Protein AF-A0A949A7G1-F1 (afdb_monomer_lite)

Structure (mmCIF, N/CA/C/O backbone):
data_AF-A0A949A7G1-F1
#
_entry.id   AF-A0A949A7G1-F1
#
loop_
_atom_site.group_PDB
_atom_site.id
_atom_site.type_symbol
_atom_site.label_atom_id
_atom_site.label_alt_id
_atom_site.label_comp_id
_atom_site.label_asym_id
_atom_site.label_entity_id
_atom_site.label_seq_id
_atom_site.pdbx_PDB_ins_code
_atom_site.Cartn_x
_atom_site.Cartn_y
_atom_site.Cartn_z
_atom_site.occupancy
_atom_site.B_iso_or_equiv
_atom_site.auth_seq_id
_atom_site.auth_comp_id
_atom_site.auth_asym_id
_atom_site.auth_atom_id
_atom_site.pdbx_PDB_model_num
ATOM 1 N N . MET A 1 1 ? 22.931 -2.243 2.699 1.00 85.81 1 MET A N 1
ATOM 2 C CA . MET A 1 1 ? 21.695 -2.811 2.115 1.00 85.81 1 MET A CA 1
ATOM 3 C C . MET A 1 1 ? 21.428 -4.275 2.510 1.00 85.81 1 MET A C 1
ATOM 5 O O . MET A 1 1 ? 20.376 -4.551 3.074 1.00 85.81 1 MET A O 1
ATOM 9 N N . ASP A 1 2 ? 22.359 -5.206 2.285 1.00 87.94 2 ASP A N 1
ATOM 10 C CA . ASP A 1 2 ? 22.110 -6.667 2.346 1.00 87.94 2 ASP A CA 1
ATOM 11 C C . ASP A 1 2 ? 21.528 -7.196 3.664 1.00 87.94 2 ASP A C 1
ATOM 13 O O . ASP A 1 2 ? 20.552 -7.943 3.664 1.00 87.94 2 ASP A O 1
ATOM 17 N N . LYS A 1 3 ? 22.051 -6.740 4.808 1.00 87.88 3 LYS A N 1
ATOM 18 C CA . LYS A 1 3 ? 21.542 -7.149 6.128 1.00 87.88 3 LYS A CA 1
ATOM 19 C C . LYS A 1 3 ? 20.057 -6.806 6.327 1.00 87.88 3 LYS A C 1
ATOM 21 O O . LYS A 1 3 ? 19.326 -7.578 6.936 1.00 87.88 3 LYS A O 1
ATOM 26 N N . ILE A 1 4 ? 19.609 -5.664 5.801 1.00 87.50 4 ILE A N 1
ATOM 27 C CA . ILE A 1 4 ? 18.205 -5.228 5.893 1.00 87.50 4 ILE A CA 1
ATOM 28 C C . ILE A 1 4 ? 17.328 -6.182 5.085 1.00 87.50 4 ILE A C 1
ATOM 30 O O . ILE A 1 4 ? 16.263 -6.583 5.541 1.00 87.50 4 ILE A O 1
ATOM 34 N N . VAL A 1 5 ? 17.789 -6.568 3.894 1.00 88.94 5 VAL A N 1
ATOM 35 C CA . VAL A 1 5 ? 17.079 -7.508 3.022 1.00 88.94 5 VAL A CA 1
ATOM 36 C C . VAL A 1 5 ? 16.945 -8.870 3.709 1.00 88.94 5 VAL A C 1
ATOM 38 O O . VAL A 1 5 ? 15.842 -9.412 3.773 1.00 88.94 5 VAL A O 1
ATOM 41 N N . GLU A 1 6 ? 18.017 -9.388 4.316 1.00 89.69 6 GLU A N 1
ATOM 42 C CA . GLU A 1 6 ? 17.960 -10.635 5.093 1.00 89.69 6 GLU A CA 1
ATOM 43 C C . GLU A 1 6 ? 16.966 -10.569 6.262 1.00 89.69 6 GLU A C 1
ATOM 45 O O . GLU A 1 6 ? 16.267 -11.542 6.547 1.00 89.69 6 GLU A O 1
ATOM 50 N N . GLU A 1 7 ? 16.901 -9.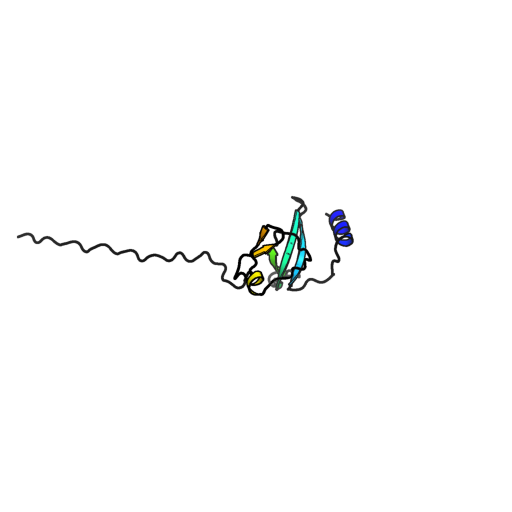435 6.962 1.00 89.00 7 GLU A N 1
ATOM 51 C CA . GLU A 1 7 ? 15.940 -9.221 8.045 1.00 89.00 7 GLU A CA 1
ATOM 52 C C . GLU A 1 7 ? 14.498 -9.164 7.519 1.00 89.00 7 GLU A C 1
ATOM 54 O O . GLU A 1 7 ? 13.609 -9.780 8.112 1.00 89.00 7 GLU A O 1
ATOM 59 N N . LEU A 1 8 ? 14.257 -8.521 6.371 1.00 88.44 8 LEU A N 1
ATOM 60 C CA . LEU A 1 8 ? 12.932 -8.465 5.748 1.00 88.44 8 LEU A CA 1
ATOM 61 C C . LEU A 1 8 ? 12.403 -9.856 5.386 1.00 88.44 8 LEU A C 1
ATOM 63 O O . LEU A 1 8 ? 11.245 -10.144 5.682 1.00 88.44 8 LEU A O 1
ATOM 67 N N . HIS A 1 9 ? 13.237 -10.741 4.833 1.00 88.12 9 HIS A N 1
ATOM 68 C CA . HIS A 1 9 ? 12.837 -12.120 4.518 1.00 88.12 9 HIS A CA 1
ATOM 69 C C . HIS A 1 9 ? 12.488 -12.963 5.757 1.00 88.12 9 HIS A C 1
ATOM 71 O O . HIS A 1 9 ? 11.751 -13.941 5.647 1.00 88.12 9 HIS A O 1
ATOM 77 N N . LYS A 1 10 ? 12.996 -12.603 6.944 1.00 89.69 10 LYS A N 1
ATOM 78 C CA . LYS A 1 10 ? 12.657 -13.286 8.206 1.00 89.69 10 LYS A CA 1
ATOM 79 C C . LYS A 1 10 ? 11.324 -12.809 8.779 1.00 89.69 10 LYS A C 1
ATOM 81 O O . LYS A 1 10 ? 10.631 -13.582 9.436 1.00 89.69 10 LYS A O 1
ATOM 86 N N . VAL A 1 11 ? 10.989 -11.538 8.563 1.00 87.50 11 VAL A N 1
ATOM 87 C CA . VAL A 1 11 ? 9.789 -10.899 9.126 1.00 87.50 11 VAL A CA 1
ATOM 88 C C . VAL A 1 11 ? 8.582 -11.059 8.203 1.00 87.50 11 VAL A C 1
ATOM 90 O O . VAL A 1 11 ? 7.475 -11.334 8.669 1.00 87.50 11 VAL A O 1
ATOM 93 N N . PHE A 1 12 ? 8.783 -10.898 6.897 1.00 86.50 12 PHE A N 1
ATOM 94 C CA . PHE A 1 12 ? 7.722 -10.907 5.900 1.00 86.50 12 PHE A CA 1
ATOM 95 C C . PHE A 1 12 ? 7.725 -12.199 5.089 1.00 86.50 12 PHE A C 1
ATOM 97 O O . PHE A 1 12 ? 8.765 -12.730 4.709 1.00 86.50 12 PHE A O 1
ATOM 104 N N . ARG A 1 13 ? 6.523 -12.675 4.748 1.00 88.75 13 ARG A N 1
ATOM 105 C CA . ARG A 1 13 ? 6.348 -13.704 3.719 1.00 88.75 13 ARG A CA 1
ATOM 106 C C . ARG A 1 13 ? 6.409 -13.036 2.351 1.00 88.75 13 ARG A C 1
ATOM 108 O O . ARG A 1 13 ? 5.382 -12.604 1.834 1.00 88.75 13 ARG A O 1
ATOM 115 N N . LEU A 1 14 ? 7.616 -12.906 1.817 1.00 90.69 14 LEU A N 1
ATOM 116 C CA . LEU A 1 14 ? 7.853 -12.381 0.476 1.00 90.69 14 LEU A CA 1
ATOM 117 C C . LEU A 1 14 ? 7.661 -13.500 -0.555 1.00 90.69 14 LEU A C 1
ATOM 119 O O . LEU A 1 14 ? 8.010 -14.650 -0.286 1.00 90.69 14 LEU A O 1
ATOM 123 N N . LYS A 1 15 ? 7.068 -13.165 -1.702 1.00 93.25 15 LYS A N 1
ATOM 124 C CA . LYS A 1 15 ? 6.911 -14.071 -2.847 1.00 93.25 15 LYS A CA 1
ATOM 125 C C . LYS A 1 15 ? 7.873 -13.683 -3.970 1.00 93.25 15 LYS A C 1
ATOM 127 O O . LYS A 1 15 ? 8.333 -12.546 -4.008 1.00 93.25 15 LYS A O 1
ATOM 132 N N . ASP A 1 16 ? 8.127 -14.619 -4.881 1.00 93.31 16 ASP A N 1
ATOM 133 C CA . ASP A 1 16 ? 9.123 -14.450 -5.948 1.00 93.31 16 ASP A CA 1
ATOM 134 C C . ASP A 1 16 ? 8.603 -13.663 -7.164 1.00 93.31 16 ASP A C 1
ATOM 136 O O . ASP A 1 16 ? 9.392 -13.060 -7.889 1.00 93.31 16 ASP A O 1
ATOM 140 N N . SER A 1 17 ? 7.286 -13.657 -7.406 1.00 95.31 17 SER A N 1
ATOM 141 C CA . SER A 1 17 ? 6.662 -12.891 -8.495 1.00 95.31 17 SER A CA 1
ATOM 142 C C . SER A 1 17 ? 6.074 -11.574 -7.997 1.00 95.31 17 SER A C 1
ATOM 144 O O . SER A 1 17 ? 5.741 -11.428 -6.823 1.00 95.31 17 SER A O 1
ATOM 146 N N . THR A 1 18 ? 5.913 -10.611 -8.901 1.00 96.88 18 THR A N 1
ATOM 147 C CA . THR A 1 18 ? 5.173 -9.372 -8.641 1.00 96.88 18 THR A CA 1
ATOM 148 C C . THR A 1 18 ? 4.158 -9.162 -9.755 1.00 96.88 18 THR A C 1
ATOM 150 O O . THR A 1 18 ? 4.509 -9.211 -10.930 1.00 96.88 18 THR A O 1
ATOM 153 N N . ASP A 1 19 ? 2.913 -8.916 -9.371 1.00 96.62 19 ASP A N 1
ATOM 154 C CA . ASP A 1 19 ? 1.741 -8.811 -10.226 1.00 96.62 19 ASP A CA 1
ATOM 155 C C . ASP A 1 19 ? 0.960 -7.524 -9.906 1.00 96.62 19 ASP A C 1
ATOM 157 O O . ASP A 1 19 ? 1.132 -6.894 -8.857 1.00 96.62 19 ASP A O 1
ATOM 161 N N . ILE A 1 20 ? 0.072 -7.113 -10.815 1.00 96.44 20 ILE A N 1
ATOM 162 C CA . ILE A 1 20 ? -0.829 -5.978 -10.569 1.00 96.44 20 ILE A CA 1
ATOM 163 C C . ILE A 1 20 ? -1.729 -6.305 -9.372 1.00 96.44 20 ILE A C 1
ATOM 165 O O . ILE A 1 20 ? -2.336 -7.373 -9.314 1.00 96.44 20 ILE A O 1
ATOM 169 N N . GLY A 1 21 ? -1.842 -5.365 -8.433 1.00 94.88 21 GLY A N 1
ATOM 170 C CA . G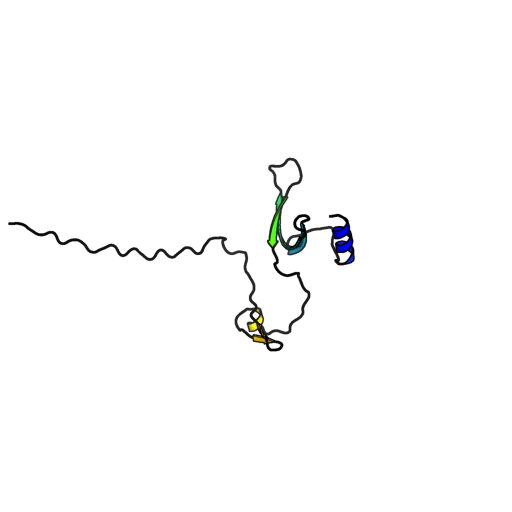LY A 1 21 ? -2.591 -5.539 -7.189 1.00 94.88 21 GLY A CA 1
ATOM 171 C C . GLY A 1 21 ? -1.742 -5.988 -5.997 1.00 94.88 21 GLY A C 1
ATOM 172 O O . GLY A 1 21 ? -2.237 -5.966 -4.869 1.00 94.88 21 GLY A O 1
ATOM 173 N N . ASP A 1 22 ? -0.472 -6.344 -6.204 1.00 95.94 22 ASP A N 1
ATOM 174 C CA . ASP A 1 22 ? 0.435 -6.641 -5.099 1.00 95.94 22 ASP A CA 1
ATOM 175 C C . ASP A 1 22 ? 0.896 -5.381 -4.373 1.00 95.94 22 ASP A C 1
ATOM 177 O O . ASP A 1 22 ? 1.084 -4.319 -4.969 1.00 95.94 22 ASP A O 1
ATOM 181 N N . ILE A 1 23 ? 1.159 -5.527 -3.075 1.00 94.88 23 ILE A N 1
ATOM 182 C CA . ILE A 1 23 ? 1.855 -4.510 -2.294 1.00 94.88 23 ILE A CA 1
ATOM 183 C C . ILE A 1 23 ? 3.325 -4.901 -2.179 1.00 94.88 23 ILE A C 1
ATOM 185 O O . ILE A 1 23 ? 3.648 -5.983 -1.688 1.00 94.88 23 ILE A O 1
ATOM 189 N N . VAL A 1 24 ? 4.208 -3.993 -2.585 1.00 95.25 24 VAL A N 1
ATOM 190 C CA . VAL A 1 24 ? 5.662 -4.155 -2.517 1.00 95.25 24 VAL A CA 1
ATOM 191 C C . VAL A 1 24 ? 6.270 -3.307 -1.407 1.00 95.25 24 VAL A C 1
ATOM 193 O O . VAL A 1 24 ? 5.706 -2.292 -0.990 1.00 95.25 24 VAL A O 1
ATOM 196 N N . ILE A 1 25 ? 7.444 -3.732 -0.943 1.00 94.25 25 ILE A N 1
ATOM 197 C CA . ILE A 1 25 ? 8.264 -3.033 0.045 1.00 94.25 25 ILE A CA 1
ATOM 198 C C . ILE A 1 25 ? 9.444 -2.394 -0.688 1.00 94.25 25 ILE A C 1
ATOM 200 O O . ILE A 1 25 ? 10.171 -3.080 -1.400 1.00 94.25 25 ILE A O 1
ATOM 204 N N . ILE A 1 26 ? 9.653 -1.094 -0.493 1.00 93.25 26 ILE A N 1
ATOM 205 C CA . ILE A 1 26 ? 10.743 -0.337 -1.112 1.00 93.25 26 ILE A CA 1
ATOM 206 C C . ILE A 1 26 ? 11.674 0.144 -0.006 1.00 93.25 26 ILE A C 1
ATOM 208 O O . ILE A 1 26 ? 11.258 0.887 0.889 1.00 93.25 26 ILE A O 1
ATOM 212 N N . VAL A 1 27 ? 12.936 -0.273 -0.085 1.00 92.00 27 VAL A N 1
ATOM 213 C CA . VAL A 1 27 ? 14.004 0.155 0.822 1.00 92.00 27 VAL A CA 1
ATOM 214 C C . VAL A 1 27 ? 14.930 1.093 0.062 1.00 92.00 27 VAL A C 1
ATOM 216 O O . VAL A 1 27 ? 15.512 0.703 -0.947 1.00 92.00 27 VAL A O 1
ATOM 219 N N . THR A 1 28 ? 15.093 2.314 0.558 1.00 91.12 28 THR A N 1
ATOM 220 C CA . THR A 1 28 ? 16.139 3.230 0.081 1.00 91.12 28 THR A CA 1
ATOM 221 C C . THR A 1 28 ? 17.266 3.232 1.098 1.00 91.12 28 THR A C 1
ATOM 223 O O . THR A 1 28 ? 16.989 3.203 2.291 1.00 91.12 28 THR A O 1
ATOM 226 N N . GLU A 1 29 ? 18.524 3.243 0.657 1.00 88.44 29 GLU A N 1
ATOM 227 C CA . GLU A 1 29 ? 19.680 3.208 1.564 1.00 88.44 29 GLU A CA 1
ATOM 228 C C . GLU A 1 29 ? 20.035 4.595 2.125 1.00 88.44 29 GLU A C 1
ATOM 230 O O . GLU A 1 29 ? 20.406 4.702 3.290 1.00 88.44 29 GLU A O 1
ATOM 235 N N . ASN A 1 30 ? 19.868 5.662 1.332 1.00 86.75 30 ASN A N 1
ATOM 236 C CA . ASN A 1 30 ? 20.298 7.020 1.685 1.00 86.75 30 ASN A CA 1
ATOM 237 C C . ASN A 1 30 ? 19.233 8.082 1.326 1.00 86.75 30 ASN A C 1
ATOM 239 O O . ASN A 1 30 ? 19.155 8.478 0.162 1.00 86.75 30 ASN A O 1
ATOM 243 N N . PRO A 1 31 ? 18.445 8.594 2.293 1.00 84.94 31 PRO A N 1
ATOM 244 C CA . PRO A 1 31 ? 18.354 8.139 3.680 1.00 84.94 31 PRO A CA 1
ATOM 245 C C . PRO A 1 31 ? 17.720 6.748 3.777 1.00 84.94 31 PRO A C 1
ATOM 247 O O . PRO A 1 31 ? 16.889 6.377 2.941 1.00 84.94 31 PRO A O 1
ATOM 250 N N . GLN A 1 32 ? 18.081 6.006 4.827 1.00 85.94 32 GLN A N 1
ATOM 251 C CA . GLN A 1 32 ? 17.510 4.690 5.071 1.00 85.94 32 GLN A CA 1
ATOM 252 C C . GLN A 1 32 ? 16.008 4.819 5.341 1.00 85.94 32 GLN A C 1
ATOM 254 O O . GLN A 1 32 ? 15.599 5.295 6.399 1.00 85.94 32 GLN A O 1
ATOM 259 N N . THR A 1 33 ? 15.181 4.420 4.377 1.00 89.44 33 THR A N 1
ATOM 260 C CA . THR A 1 33 ? 13.721 4.539 4.465 1.00 89.44 33 THR A CA 1
ATOM 261 C C . THR A 1 33 ? 13.048 3.274 3.964 1.00 89.44 33 THR A C 1
ATOM 263 O O . THR A 1 33 ? 13.521 2.631 3.029 1.00 89.44 33 THR A O 1
ATOM 266 N N . LEU A 1 34 ? 11.940 2.921 4.614 1.00 90.25 34 LEU A N 1
ATOM 267 C CA . LEU A 1 34 ? 11.075 1.809 4.250 1.00 90.25 34 LEU A CA 1
ATOM 268 C C . LEU A 1 34 ? 9.717 2.379 3.850 1.00 90.25 34 LEU A C 1
ATOM 270 O O . LEU A 1 34 ? 9.087 3.081 4.641 1.00 90.25 34 LEU A O 1
ATOM 274 N N . SER A 1 35 ? 9.264 2.074 2.642 1.00 92.94 35 SER A N 1
ATOM 275 C CA . SER A 1 35 ? 7.947 2.484 2.158 1.00 92.94 35 SER A CA 1
ATOM 276 C C . SER A 1 35 ? 7.220 1.321 1.498 1.00 92.94 35 SER A C 1
ATOM 278 O O . SER A 1 35 ? 7.821 0.296 1.179 1.00 92.94 35 SER A O 1
ATOM 280 N N . TYR A 1 36 ? 5.909 1.473 1.334 1.00 94.94 36 TYR A N 1
ATOM 281 C CA . TYR A 1 36 ? 5.044 0.461 0.742 1.00 94.94 36 TYR A CA 1
ATOM 282 C C . TYR A 1 36 ? 4.343 1.058 -0.464 1.00 94.94 36 TYR A C 1
ATOM 284 O O . TYR A 1 36 ? 3.996 2.238 -0.456 1.00 94.94 36 TYR A O 1
ATOM 292 N N . SER A 1 37 ? 4.128 0.271 -1.508 1.00 95.81 37 SER A N 1
ATOM 293 C CA . SER A 1 37 ? 3.389 0.733 -2.683 1.00 95.81 37 SER A CA 1
ATOM 294 C C . SER A 1 37 ? 2.533 -0.374 -3.271 1.00 95.81 37 SER A C 1
ATOM 296 O O . SER A 1 37 ? 2.934 -1.532 -3.248 1.00 95.81 37 SER A O 1
ATOM 298 N N . LEU A 1 38 ? 1.363 -0.014 -3.794 1.00 95.56 38 LEU A N 1
ATOM 299 C CA . LEU A 1 38 ? 0.505 -0.906 -4.571 1.00 95.56 38 LEU A CA 1
ATOM 300 C C . LEU A 1 38 ? 0.931 -0.864 -6.039 1.00 95.56 38 LEU A C 1
ATOM 302 O O . LEU A 1 38 ? 0.988 0.220 -6.617 1.00 95.56 38 LEU A O 1
ATOM 306 N N . ILE A 1 39 ? 1.184 -2.018 -6.646 1.00 97.12 39 ILE A N 1
ATOM 307 C CA . ILE A 1 39 ? 1.462 -2.134 -8.078 1.00 97.12 39 ILE A CA 1
ATOM 308 C C . ILE A 1 39 ? 0.169 -1.957 -8.871 1.00 97.12 39 ILE A C 1
ATOM 310 O O . ILE A 1 39 ? -0.816 -2.659 -8.636 1.00 97.12 39 ILE A O 1
ATOM 314 N N . THR A 1 40 ? 0.183 -1.051 -9.846 1.00 96.31 40 THR A N 1
ATOM 315 C CA . THR A 1 40 ? -0.982 -0.740 -10.685 1.00 96.31 40 THR A CA 1
ATOM 316 C C . THR A 1 40 ? -0.777 -1.048 -12.164 1.00 96.31 40 THR A C 1
ATOM 318 O O . THR A 1 40 ? -1.761 -1.119 -12.896 1.00 96.31 40 THR A O 1
ATOM 321 N N . GLY A 1 41 ? 0.457 -1.278 -12.617 1.00 95.31 41 GLY A N 1
ATOM 322 C CA . GLY A 1 41 ? 0.713 -1.586 -14.019 1.00 95.31 41 GLY A CA 1
ATOM 323 C C . GLY A 1 41 ? 2.172 -1.880 -14.336 1.00 95.31 41 GLY A C 1
ATOM 324 O O . GLY A 1 41 ? 3.077 -1.504 -13.591 1.00 95.31 41 GLY A O 1
ATOM 325 N N . PHE A 1 42 ? 2.369 -2.529 -15.480 1.00 95.94 42 PHE A N 1
ATOM 326 C CA . PHE A 1 42 ? 3.669 -2.812 -16.075 1.00 95.94 42 PHE A CA 1
ATOM 327 C C . PHE A 1 42 ? 3.609 -2.509 -17.567 1.00 95.94 42 PHE A C 1
ATOM 329 O O . PHE A 1 42 ? 2.690 -2.949 -18.255 1.00 95.94 42 PHE A O 1
ATOM 336 N N . GLU A 1 43 ? 4.616 -1.816 -18.075 1.00 95.25 43 GLU A N 1
ATOM 337 C CA . GLU A 1 43 ? 4.783 -1.572 -19.502 1.00 95.25 43 GLU A CA 1
ATOM 338 C C . GLU A 1 43 ? 6.245 -1.792 -19.884 1.00 95.25 43 GLU A C 1
ATOM 340 O O . GLU A 1 43 ? 7.152 -1.266 -19.241 1.00 95.25 43 GLU A O 1
ATOM 345 N N . ARG A 1 44 ? 6.497 -2.593 -20.921 1.00 94.25 44 ARG A N 1
ATOM 346 C CA . ARG A 1 44 ? 7.861 -2.858 -21.384 1.00 94.25 44 ARG A CA 1
ATOM 347 C C . ARG A 1 44 ? 8.430 -1.603 -22.051 1.00 94.25 44 ARG A C 1
ATOM 349 O O . ARG A 1 44 ? 7.826 -1.079 -22.980 1.00 94.25 44 ARG A O 1
ATOM 356 N N . ASP A 1 45 ? 9.618 -1.163 -21.635 1.00 93.69 45 ASP A N 1
ATOM 357 C CA . ASP A 1 45 ? 10.344 -0.094 -22.328 1.00 93.69 45 ASP A CA 1
ATOM 358 C C . ASP A 1 45 ? 11.017 -0.668 -23.581 1.00 93.69 45 ASP A C 1
ATOM 360 O O . ASP A 1 45 ? 12.089 -1.273 -23.525 1.00 93.69 45 ASP A O 1
ATOM 364 N N . THR A 1 46 ? 10.370 -0.487 -24.732 1.00 92.31 46 THR A N 1
ATOM 365 C CA . THR A 1 46 ? 10.865 -0.973 -26.0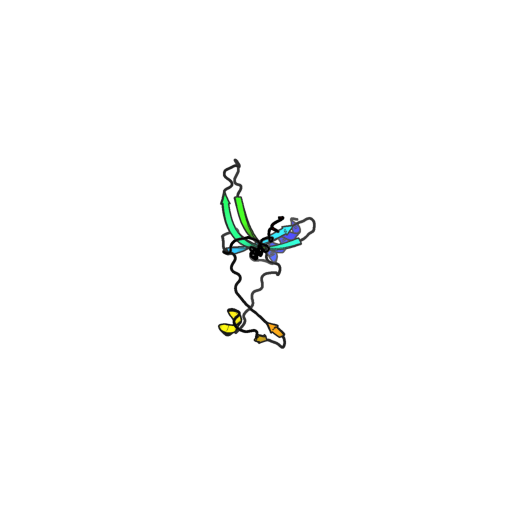26 1.00 92.31 46 THR A CA 1
ATOM 366 C C . THR A 1 46 ? 12.012 -0.139 -26.595 1.00 92.31 46 THR A C 1
ATOM 368 O O . THR A 1 46 ? 12.597 -0.528 -27.603 1.00 92.31 46 THR A O 1
ATOM 371 N N . ASN A 1 47 ? 12.348 1.007 -25.991 1.00 91.88 47 ASN A N 1
ATOM 372 C CA . ASN A 1 47 ? 13.450 1.852 -26.460 1.00 91.88 47 ASN A CA 1
ATOM 373 C C . ASN A 1 47 ? 14.813 1.368 -25.954 1.00 91.88 47 ASN A C 1
ATOM 375 O O . ASN A 1 47 ? 15.854 1.787 -26.467 1.00 91.88 47 ASN A O 1
ATOM 379 N N . ARG A 1 48 ? 14.828 0.489 -24.949 1.00 88.31 48 ARG A N 1
ATOM 380 C CA . ARG A 1 48 ? 16.048 -0.100 -24.398 1.00 88.31 48 ARG A CA 1
ATOM 381 C C . ARG A 1 48 ? 16.254 -1.501 -24.957 1.00 88.31 48 ARG A C 1
ATOM 383 O O . ARG A 1 48 ? 15.310 -2.259 -25.145 1.00 88.31 48 ARG A O 1
ATOM 390 N N . ARG A 1 49 ? 17.518 -1.838 -25.230 1.00 84.56 49 ARG A N 1
ATOM 391 C CA . ARG A 1 49 ? 17.896 -3.171 -25.731 1.00 84.56 49 ARG A CA 1
ATOM 392 C C . ARG A 1 49 ? 17.649 -4.262 -24.690 1.00 84.56 49 ARG A C 1
ATOM 394 O O . ARG A 1 49 ? 17.259 -5.365 -25.053 1.00 84.56 49 ARG A O 1
ATOM 401 N N . ASP A 1 50 ? 17.861 -3.931 -23.420 1.00 92.31 50 ASP A N 1
ATOM 402 C CA . ASP A 1 50 ? 17.667 -4.853 -22.305 1.00 92.31 50 ASP A CA 1
ATOM 403 C C . ASP A 1 50 ? 16.221 -4.835 -21.790 1.00 92.31 50 ASP A C 1
ATOM 405 O O . ASP A 1 50 ? 15.383 -4.025 -22.194 1.00 92.31 50 ASP A O 1
ATOM 409 N N . GLU A 1 51 ? 15.918 -5.735 -20.860 1.00 92.69 51 GLU A N 1
ATOM 410 C CA . GLU A 1 51 ? 14.592 -5.883 -20.269 1.00 92.69 51 GLU A CA 1
ATOM 411 C C . GLU A 1 51 ? 14.285 -4.856 -19.182 1.00 92.69 51 GLU A C 1
ATOM 413 O O . GLU A 1 51 ? 14.342 -5.126 -17.987 1.00 92.69 51 GLU A O 1
ATOM 418 N N . TRP A 1 52 ? 13.930 -3.656 -19.633 1.00 95.38 52 TRP A N 1
ATOM 419 C CA . TRP A 1 52 ? 13.467 -2.571 -18.779 1.00 95.38 52 TRP A CA 1
ATOM 420 C C . TRP A 1 52 ? 11.950 -2.431 -18.828 1.00 95.38 52 TRP A C 1
ATOM 422 O O . TRP A 1 52 ? 11.327 -2.615 -19.873 1.00 95.38 52 TRP A O 1
ATOM 432 N N . TRP A 1 53 ? 11.369 -2.065 -17.690 1.00 95.56 53 TRP A N 1
ATOM 433 C CA . TRP A 1 53 ? 9.930 -1.917 -17.514 1.00 95.56 53 TRP A CA 1
ATOM 434 C C . TRP A 1 53 ? 9.616 -0.580 -16.845 1.00 95.56 53 TRP A C 1
ATOM 436 O O . TRP A 1 53 ? 10.282 -0.182 -15.888 1.00 95.56 53 TRP A O 1
ATOM 446 N N . HIS A 1 54 ? 8.574 0.093 -17.318 1.00 95.06 54 HIS A N 1
ATOM 447 C CA . HIS A 1 54 ? 7.880 1.132 -16.576 1.00 95.06 54 HIS A CA 1
ATOM 448 C C . HIS A 1 54 ? 6.893 0.451 -15.629 1.00 95.06 54 HIS A C 1
ATOM 450 O O . HIS A 1 54 ? 5.973 -0.240 -16.067 1.00 95.06 54 HIS A O 1
ATOM 456 N N . VAL A 1 55 ? 7.103 0.623 -14.325 1.00 96.38 55 VAL A N 1
ATOM 457 C CA . VAL A 1 55 ? 6.231 0.063 -13.288 1.00 96.38 55 VAL A CA 1
ATOM 458 C C . VAL A 1 55 ? 5.415 1.195 -12.684 1.00 96.38 55 VAL A C 1
ATOM 460 O O . VAL A 1 55 ? 5.970 2.130 -12.107 1.00 96.38 55 VAL A O 1
ATOM 463 N N . SER A 1 56 ? 4.096 1.125 -12.826 1.00 95.75 56 SER A N 1
ATOM 464 C CA . SER A 1 56 ? 3.176 2.087 -12.221 1.00 95.75 56 SER A CA 1
ATOM 465 C C . SER A 1 56 ? 2.811 1.631 -10.814 1.00 95.75 56 SER A C 1
ATOM 467 O O . SER A 1 56 ? 2.488 0.459 -10.602 1.00 95.75 56 SER A O 1
ATOM 469 N N . MET A 1 57 ? 2.870 2.549 -9.844 1.00 95.50 57 MET A N 1
ATOM 470 C CA . MET A 1 57 ? 2.600 2.232 -8.442 1.00 95.50 57 MET A CA 1
ATOM 471 C C . MET A 1 57 ? 1.923 3.389 -7.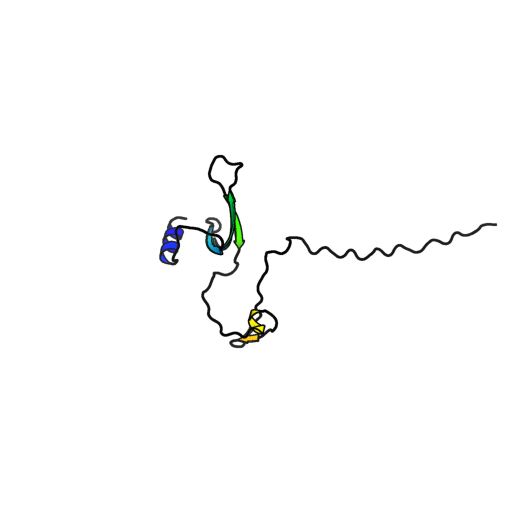700 1.00 95.50 57 MET A C 1
ATOM 473 O O . MET A 1 57 ? 2.101 4.554 -8.051 1.00 95.50 57 MET A O 1
ATOM 477 N N . GLN A 1 58 ? 1.204 3.068 -6.624 1.00 94.44 58 GLN A N 1
ATOM 478 C CA . GLN A 1 58 ? 0.629 4.033 -5.681 1.00 94.44 58 GLN A CA 1
ATOM 479 C C . GLN A 1 58 ? 1.319 3.922 -4.322 1.00 94.44 58 GLN A C 1
ATOM 481 O O . GLN A 1 58 ? 1.273 2.869 -3.685 1.00 94.44 58 GLN A O 1
ATOM 486 N N . LEU A 1 59 ? 1.940 5.011 -3.867 1.00 94.06 59 LEU A N 1
ATOM 487 C CA . LEU A 1 59 ? 2.665 5.056 -2.597 1.00 94.06 59 LEU A CA 1
ATOM 488 C C . LEU A 1 59 ? 1.703 5.064 -1.401 1.00 94.06 59 LEU A C 1
ATOM 490 O O . LEU A 1 59 ? 0.755 5.846 -1.351 1.00 94.06 59 LEU A O 1
ATOM 494 N N . LEU A 1 60 ? 1.987 4.230 -0.403 1.00 93.50 60 LEU A N 1
ATOM 495 C CA . LEU A 1 60 ? 1.224 4.130 0.836 1.00 93.50 60 LEU A CA 1
ATOM 496 C C . LEU A 1 60 ? 1.988 4.819 1.971 1.00 93.50 60 LEU A C 1
ATOM 498 O O . LEU A 1 60 ? 3.142 4.495 2.249 1.00 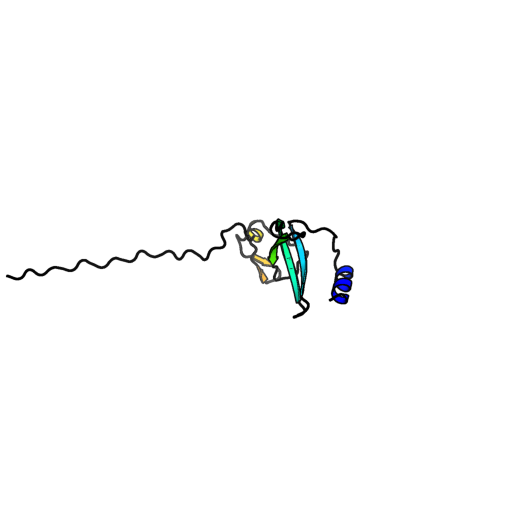93.50 60 LEU A O 1
ATOM 502 N N . SER A 1 61 ? 1.335 5.761 2.653 1.00 87.50 61 SER A N 1
ATOM 503 C CA . SER A 1 61 ? 1.952 6.519 3.754 1.00 87.50 61 SER A CA 1
ATOM 504 C C . SER A 1 61 ? 2.030 5.743 5.069 1.00 87.50 61 SER A C 1
ATOM 506 O O . SER A 1 61 ? 2.828 6.085 5.936 1.00 87.50 61 SER A O 1
ATOM 508 N N . VAL A 1 62 ? 1.185 4.724 5.239 1.00 86.88 62 VAL A N 1
ATOM 509 C CA . VAL A 1 62 ? 1.104 3.915 6.459 1.00 86.88 62 VAL A CA 1
ATOM 510 C C . VAL A 1 62 ? 1.376 2.456 6.094 1.00 86.88 62 VAL A C 1
ATOM 512 O O . VAL A 1 62 ? 0.860 1.996 5.071 1.00 86.88 62 VAL A O 1
ATOM 515 N N . PRO A 1 63 ? 2.155 1.714 6.905 1.00 86.25 63 PRO A N 1
ATOM 516 C CA . PRO A 1 63 ? 2.366 0.291 6.685 1.00 86.25 63 PRO A CA 1
ATOM 517 C C . PRO A 1 63 ? 1.034 -0.470 6.589 1.00 86.25 63 PRO A C 1
ATOM 519 O O . PRO A 1 63 ? 0.158 -0.256 7.432 1.00 86.25 63 PRO A O 1
ATOM 522 N N . PRO A 1 64 ? 0.865 -1.372 5.608 1.00 87.50 64 PRO A N 1
ATOM 523 C CA . PRO A 1 64 ? -0.320 -2.212 5.517 1.00 87.50 64 PRO A CA 1
ATOM 524 C C . PRO A 1 64 ? -0.511 -3.039 6.793 1.00 87.50 64 PRO A C 1
ATOM 526 O O . PRO A 1 64 ? 0.413 -3.704 7.262 1.00 87.50 64 PRO A O 1
ATOM 529 N N . GLN A 1 65 ? -1.725 -3.029 7.344 1.00 88.69 65 GLN A N 1
ATOM 530 C CA . GLN A 1 65 ? -2.079 -3.816 8.525 1.00 88.69 65 GLN A CA 1
ATOM 531 C C . GLN A 1 65 ? -3.334 -4.643 8.267 1.00 88.69 65 GLN A C 1
ATOM 533 O O . GLN A 1 65 ? -4.322 -4.154 7.719 1.00 88.69 65 GLN A O 1
ATOM 538 N N . LYS A 1 66 ? -3.314 -5.906 8.703 1.00 88.62 66 LYS A N 1
ATOM 539 C CA . LYS A 1 66 ? -4.493 -6.771 8.667 1.00 88.62 66 LYS A CA 1
ATOM 540 C C . LYS A 1 66 ? -5.375 -6.464 9.874 1.00 88.62 66 LYS A C 1
ATOM 542 O O . LYS A 1 66 ? -5.033 -6.818 10.998 1.00 88.62 66 LYS A O 1
ATOM 547 N N . VAL A 1 67 ? -6.516 -5.829 9.627 1.00 92.88 67 VAL A N 1
ATOM 548 C CA . VAL A 1 67 ? -7.513 -5.476 10.647 1.00 92.88 67 VAL A CA 1
ATOM 549 C C . VAL A 1 67 ? -8.897 -5.970 10.228 1.00 92.88 67 VAL A C 1
ATOM 551 O O . VAL A 1 67 ? -9.176 -6.108 9.039 1.00 92.88 67 VAL A O 1
ATOM 554 N N . VAL A 1 68 ? -9.766 -6.253 11.200 1.00 93.38 68 VAL A N 1
ATOM 555 C CA . VAL A 1 68 ? -11.156 -6.671 10.960 1.00 93.38 68 VAL A CA 1
ATOM 556 C C . VAL A 1 68 ? -12.076 -5.796 11.799 1.00 93.38 68 VAL A C 1
ATOM 558 O O . VAL A 1 68 ? -12.016 -5.846 13.026 1.00 93.38 68 VAL A O 1
ATOM 561 N N . TRP A 1 69 ? -12.918 -4.992 11.146 1.00 93.69 69 TRP A N 1
ATOM 562 C CA . TRP A 1 69 ? -13.914 -4.134 11.797 1.00 93.69 69 TRP A CA 1
ATOM 563 C C . TRP A 1 69 ? -15.322 -4.578 11.397 1.00 93.69 69 TRP A C 1
ATOM 565 O O . TRP A 1 69 ? -15.571 -4.907 10.240 1.00 93.69 69 TRP A O 1
ATOM 575 N N . THR A 1 70 ? -16.255 -4.571 12.350 1.00 94.75 70 THR A N 1
ATOM 576 C CA . THR A 1 70 ? -17.680 -4.800 12.066 1.00 94.75 70 THR A CA 1
ATOM 577 C C . THR A 1 70 ? -18.338 -3.451 11.802 1.00 94.75 70 THR A C 1
ATOM 579 O O . THR A 1 70 ? -18.460 -2.645 12.721 1.00 94.75 70 THR A O 1
ATOM 582 N N . LEU A 1 71 ? -18.725 -3.192 10.551 1.00 96.19 71 LEU A N 1
ATOM 583 C CA . LEU A 1 71 ? -19.238 -1.898 10.092 1.00 96.19 71 LEU A CA 1
ATOM 584 C C . LEU A 1 71 ? -20.563 -2.053 9.337 1.00 96.19 71 LEU A C 1
ATOM 586 O O . LEU A 1 71 ? -20.806 -3.071 8.691 1.00 96.19 71 LEU A O 1
ATOM 590 N N . ARG A 1 72 ? -21.399 -1.011 9.363 1.00 97.06 72 ARG A N 1
ATOM 591 C CA . ARG A 1 72 ? -22.572 -0.887 8.477 1.00 97.06 72 ARG A CA 1
ATOM 592 C C . ARG A 1 72 ? -22.168 -0.376 7.093 1.00 97.06 72 ARG A C 1
ATOM 594 O O . ARG A 1 72 ? -21.172 0.330 6.961 1.00 97.06 72 ARG A O 1
ATOM 601 N N . THR A 1 73 ? -23.002 -0.622 6.081 1.00 97.88 73 THR A N 1
ATOM 602 C CA . THR A 1 73 ? -22.790 -0.127 4.706 1.00 97.88 73 THR A CA 1
ATOM 603 C C . THR A 1 73 ? -22.519 1.374 4.642 1.00 97.88 73 THR A C 1
ATOM 605 O O . THR A 1 73 ? -21.556 1.808 4.016 1.00 97.88 73 THR A O 1
ATOM 608 N N . GLU A 1 74 ? -23.309 2.179 5.347 1.00 98.00 74 GLU A N 1
ATOM 609 C CA . GLU A 1 74 ? -23.172 3.642 5.351 1.00 98.00 74 GLU A CA 1
ATOM 610 C C . GLU A 1 74 ? -21.823 4.115 5.940 1.00 98.00 74 GLU A C 1
ATOM 612 O O . GLU A 1 74 ? -21.297 5.151 5.532 1.00 98.00 74 GLU A O 1
ATOM 617 N N . GLN A 1 75 ? -21.220 3.323 6.840 1.00 97.44 75 GLN A N 1
ATOM 618 C CA . GLN A 1 75 ? -19.950 3.635 7.511 1.00 97.44 75 GLN A CA 1
ATOM 619 C C . GLN A 1 75 ? -18.745 3.464 6.592 1.00 97.44 75 GLN A C 1
ATOM 621 O O . GLN A 1 75 ? -17.893 4.347 6.543 1.00 97.44 75 GLN A O 1
ATOM 626 N N . PHE A 1 76 ? -18.656 2.346 5.861 1.00 96.12 76 PHE A N 1
ATOM 627 C CA . PHE A 1 76 ? -17.496 2.076 4.999 1.00 96.12 76 PHE A CA 1
ATOM 628 C C . PHE A 1 76 ? -17.626 2.677 3.592 1.00 96.12 76 PHE A C 1
ATOM 630 O O . PHE A 1 76 ? -16.642 2.751 2.860 1.00 96.12 76 PHE A O 1
ATOM 637 N N . THR A 1 77 ? -18.824 3.134 3.213 1.00 97.44 77 THR A N 1
ATOM 638 C CA . THR A 1 77 ? -19.062 3.855 1.949 1.00 97.44 77 THR A CA 1
ATOM 639 C C . THR A 1 77 ? -18.961 5.379 2.092 1.00 97.44 77 THR A C 1
ATOM 641 O O . THR A 1 77 ? -19.087 6.102 1.103 1.00 97.44 77 THR A O 1
ATOM 644 N N . GLY A 1 78 ? -18.704 5.881 3.303 1.00 97.19 78 GLY A N 1
ATOM 645 C CA . GLY A 1 78 ? -18.472 7.302 3.566 1.00 97.19 78 GLY A CA 1
ATOM 646 C C . GLY A 1 78 ? -19.730 8.156 3.542 1.00 97.19 78 GLY A C 1
ATOM 647 O O . GLY A 1 78 ? -19.649 9.344 3.224 1.00 97.19 78 GLY A O 1
ATOM 648 N N . LYS A 1 79 ? -20.883 7.556 3.850 1.00 98.00 79 LYS A N 1
ATOM 649 C CA . LYS A 1 79 ? -22.173 8.248 3.953 1.00 98.00 79 LYS A CA 1
ATOM 650 C C . LYS A 1 79 ? -22.477 8.720 5.377 1.00 98.00 79 LYS A C 1
ATOM 652 O O . LYS A 1 79 ? -23.276 9.635 5.547 1.00 98.00 79 LYS A O 1
ATOM 657 N N . GLU A 1 80 ? -21.802 8.167 6.387 1.00 97.69 80 GLU A N 1
ATOM 658 C CA . GLU A 1 80 ? -21.840 8.672 7.763 1.00 97.69 80 GLU A CA 1
ATOM 659 C C . GLU A 1 80 ? -20.443 8.774 8.398 1.00 97.69 80 GLU A C 1
ATOM 661 O O . GLU A 1 80 ? -19.529 8.012 8.082 1.00 97.69 80 GLU A O 1
ATOM 666 N N . ILE A 1 81 ? -20.295 9.713 9.336 1.00 97.88 81 ILE A N 1
ATOM 667 C CA . ILE A 1 81 ? -19.208 9.713 10.323 1.00 97.88 81 ILE A CA 1
ATOM 668 C C . ILE A 1 81 ? -19.701 8.897 11.516 1.00 97.88 81 ILE A C 1
ATOM 670 O O . ILE A 1 81 ? -20.819 9.105 11.987 1.00 97.88 81 ILE A O 1
ATOM 674 N N . PHE A 1 82 ? -18.872 7.998 12.033 1.00 96.50 82 PHE A N 1
ATOM 675 C CA . PHE A 1 82 ? -19.239 7.118 13.143 1.00 96.50 82 PHE A CA 1
ATOM 676 C C . PHE A 1 82 ? -18.176 7.133 14.239 1.00 96.50 82 PHE A C 1
ATOM 678 O O . PHE A 1 82 ? -17.050 7.566 14.015 1.00 96.50 82 PHE A O 1
ATOM 685 N N . THR A 1 83 ? -18.527 6.665 15.434 1.00 95.75 83 THR A N 1
ATOM 686 C CA . THR A 1 83 ? -17.602 6.593 16.573 1.00 95.75 83 THR A CA 1
ATOM 687 C C . THR A 1 83 ? -17.296 5.139 16.898 1.00 95.75 83 THR A C 1
ATOM 689 O O . THR A 1 83 ? -18.205 4.320 17.001 1.00 95.75 83 THR A O 1
ATOM 692 N N . MET A 1 8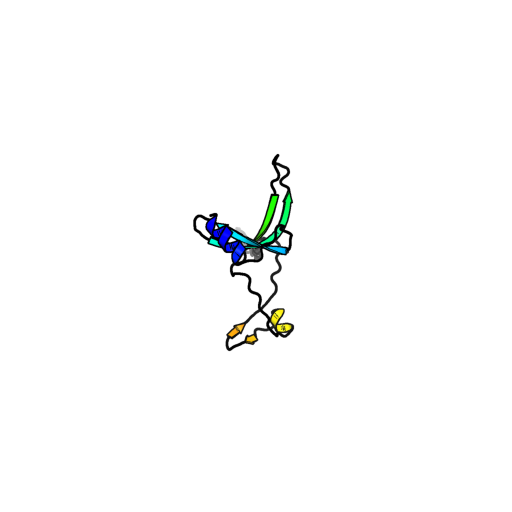4 ? -16.021 4.826 17.108 1.00 92.44 84 MET A N 1
ATOM 693 C CA . MET A 1 84 ? -15.562 3.518 17.579 1.00 92.44 84 MET A CA 1
ATOM 694 C C . MET A 1 84 ? -14.499 3.740 18.663 1.00 92.44 84 MET A C 1
ATOM 696 O O . MET A 1 84 ? -13.617 4.574 18.496 1.00 92.44 84 MET A O 1
ATOM 700 N N . GLY A 1 85 ? -14.605 3.077 19.817 1.00 89.31 85 GLY A N 1
ATOM 701 C CA . GLY A 1 85 ? -13.643 3.276 20.916 1.00 89.31 85 GLY A CA 1
ATOM 702 C C . GLY A 1 85 ? -13.497 4.735 21.386 1.00 89.31 85 GLY A C 1
ATOM 703 O O . GLY A 1 85 ? -12.401 5.155 21.727 1.00 89.31 85 GLY A O 1
ATOM 704 N N . GLY A 1 86 ? -14.574 5.528 21.340 1.00 95.00 86 GLY A N 1
ATOM 705 C CA . GLY A 1 86 ? -14.559 6.948 21.728 1.00 95.00 86 GLY A CA 1
ATOM 706 C C . GLY A 1 86 ? -14.050 7.922 20.656 1.00 95.00 86 GLY A C 1
ATOM 707 O O . GLY A 1 86 ? -14.199 9.130 20.819 1.00 95.00 86 GLY A O 1
ATOM 708 N N . GLU A 1 87 ? -13.535 7.429 19.530 1.00 96.12 87 GLU A N 1
ATOM 709 C CA . GLU A 1 87 ? -12.981 8.261 18.458 1.00 96.12 87 GLU A CA 1
ATOM 710 C C . GLU A 1 87 ? -13.867 8.263 17.209 1.00 96.12 87 GLU A C 1
ATOM 712 O O . GLU A 1 87 ? -14.327 7.210 16.745 1.00 96.12 87 GLU A O 1
ATOM 717 N N . LYS A 1 88 ? -14.067 9.454 16.633 1.00 97.62 88 LYS A N 1
ATOM 718 C CA . LYS A 1 88 ? -14.789 9.638 15.367 1.00 97.62 88 LYS A CA 1
ATOM 719 C C . LYS A 1 88 ? -13.943 9.155 14.187 1.00 97.62 88 LYS A C 1
ATOM 721 O O . LYS A 1 88 ? -12.752 9.439 14.116 1.00 97.62 88 LYS A O 1
ATOM 726 N N . ARG A 1 89 ? -14.575 8.459 13.244 1.00 96.56 89 ARG A N 1
ATOM 727 C CA . ARG A 1 89 ? -13.972 7.875 12.042 1.00 96.56 89 ARG A CA 1
ATOM 728 C C . ARG A 1 89 ? -14.828 8.151 10.809 1.00 96.56 89 ARG A C 1
ATOM 730 O O . ARG A 1 89 ? -16.047 8.293 10.896 1.00 96.56 89 ARG A O 1
ATOM 737 N N . TYR A 1 90 ? -14.157 8.196 9.663 1.00 97.25 90 TYR A N 1
ATOM 738 C CA . TYR A 1 90 ? -14.734 8.332 8.331 1.00 97.25 90 TYR A CA 1
ATOM 739 C C . TYR A 1 90 ? -13.966 7.418 7.375 1.00 97.25 90 TYR A C 1
ATOM 741 O O . TYR A 1 90 ? -12.736 7.397 7.411 1.00 97.25 90 TYR A O 1
ATOM 749 N N . ILE A 1 91 ? -14.674 6.654 6.545 1.00 96.38 91 ILE A N 1
ATOM 750 C CA . ILE A 1 91 ? -14.077 5.726 5.579 1.00 96.38 91 ILE A CA 1
ATOM 751 C C . ILE A 1 91 ? -14.739 5.963 4.232 1.00 96.38 91 ILE A C 1
ATOM 753 O O . ILE A 1 91 ? -15.961 5.970 4.151 1.00 96.38 91 ILE A O 1
ATOM 757 N N . LYS A 1 92 ? -13.947 6.116 3.171 1.00 96.75 92 LYS A N 1
ATOM 758 C CA . LYS A 1 92 ? -14.442 6.167 1.796 1.00 96.75 92 LYS A CA 1
ATOM 759 C C . LYS A 1 92 ? -13.389 5.608 0.850 1.00 96.75 92 LYS A C 1
ATOM 761 O O . LYS A 1 92 ? -12.201 5.858 1.039 1.00 96.75 92 LYS A O 1
ATOM 766 N N . ALA A 1 93 ? -13.834 4.856 -0.153 1.00 94.56 93 ALA A N 1
ATOM 767 C CA . ALA A 1 93 ? -12.954 4.356 -1.199 1.00 94.56 93 ALA A CA 1
ATOM 768 C C . ALA A 1 93 ? -12.375 5.524 -2.011 1.00 94.56 93 ALA A C 1
ATOM 770 O O . ALA A 1 93 ? -13.094 6.466 -2.356 1.00 94.56 93 ALA A O 1
ATOM 771 N N . VAL A 1 94 ? -11.080 5.446 -2.303 1.00 91.44 94 VAL A N 1
ATOM 772 C CA . VAL A 1 94 ? -10.397 6.374 -3.204 1.00 91.44 94 VAL A CA 1
ATOM 773 C C . VAL A 1 94 ? -10.468 5.800 -4.612 1.00 91.44 94 VAL A C 1
ATOM 775 O O . VAL A 1 94 ? -10.199 4.617 -4.813 1.00 91.44 94 VAL A O 1
ATOM 778 N N . ASP A 1 95 ? -10.837 6.641 -5.570 1.00 89.75 95 ASP A N 1
ATOM 779 C CA . ASP A 1 95 ? -10.829 6.307 -6.988 1.00 89.75 95 ASP A CA 1
ATOM 780 C C . ASP A 1 95 ? -9.657 7.020 -7.666 1.00 89.75 95 ASP A C 1
ATOM 782 O O . ASP A 1 95 ? -9.580 8.249 -7.669 1.00 89.75 95 ASP A O 1
ATOM 786 N N . PHE A 1 96 ? -8.740 6.229 -8.219 1.00 83.62 96 PHE A N 1
ATOM 787 C CA . PHE A 1 96 ? -7.553 6.709 -8.924 1.00 83.62 96 PHE A CA 1
ATOM 788 C C . PHE A 1 96 ? -7.740 6.756 -10.448 1.00 83.62 96 PHE A C 1
ATOM 790 O O . PHE A 1 96 ? -6.801 7.086 -11.161 1.00 83.62 96 PHE A O 1
ATOM 797 N N . SER A 1 97 ? -8.933 6.430 -10.960 1.00 78.69 97 SER A N 1
ATOM 798 C CA . SER A 1 97 ? -9.254 6.502 -12.393 1.00 78.69 97 SER A CA 1
ATOM 799 C C . SER A 1 97 ? -9.599 7.917 -12.882 1.00 78.69 97 SER A C 1
ATOM 801 O O . SER A 1 97 ? -9.779 8.140 -14.080 1.00 78.69 97 SER A O 1
ATOM 803 N N . GLY A 1 98 ? -9.693 8.886 -11.965 1.00 60.69 98 GLY A N 1
ATOM 804 C CA . GLY A 1 98 ? -9.974 10.284 -12.285 1.00 60.69 98 GLY A CA 1
ATOM 805 C C . GLY A 1 98 ? -8.801 10.988 -12.986 1.00 60.69 98 GLY A C 1
ATOM 806 O O . GLY A 1 98 ? -7.645 10.647 -12.744 1.00 60.69 98 GLY A O 1
ATOM 807 N N . PRO A 1 99 ? -9.066 11.992 -13.843 1.00 48.50 99 PRO A N 1
ATOM 808 C CA . PRO A 1 99 ? -8.013 12.715 -14.545 1.00 48.50 99 PRO A CA 1
ATOM 809 C C . PRO A 1 99 ? -7.091 13.430 -13.549 1.00 48.50 99 PRO A C 1
ATOM 811 O O . PRO A 1 99 ? -7.549 14.254 -12.755 1.00 48.50 99 PRO A O 1
ATOM 814 N N . GLU A 1 100 ? -5.786 13.162 -13.631 1.00 52.16 100 GLU A N 1
ATOM 815 C CA . GLU A 1 100 ? -4.754 14.005 -13.028 1.00 52.16 100 GLU A CA 1
ATOM 816 C C . GLU A 1 100 ? -4.774 15.372 -13.722 1.00 52.16 100 GLU A C 1
ATOM 818 O O . GLU A 1 100 ? -4.130 15.614 -14.740 1.00 52.16 100 GLU A O 1
ATOM 823 N N . GLY A 1 101 ? -5.578 16.285 -13.194 1.00 51.25 101 GLY A N 1
ATOM 824 C CA . GLY A 1 101 ? -5.614 17.667 -13.634 1.00 51.25 101 GLY A CA 1
ATOM 825 C C . GLY A 1 101 ? -5.957 18.570 -12.459 1.00 51.25 101 GLY A C 1
ATOM 826 O O . GLY A 1 101 ? -6.830 18.219 -11.660 1.00 51.25 101 GLY A O 1
ATOM 827 N N . PRO A 1 102 ? -5.303 19.738 -12.315 1.00 45.19 102 PRO A N 1
ATOM 828 C CA . PRO A 1 102 ? -5.732 20.710 -11.324 1.00 45.19 102 PRO A CA 1
ATOM 829 C C . PRO A 1 102 ? -7.209 21.048 -11.569 1.00 45.19 102 PRO A C 1
ATOM 831 O O . PRO A 1 102 ? -7.642 21.065 -12.728 1.00 45.19 102 PRO A O 1
ATOM 834 N N . PRO A 1 103 ? -7.991 21.342 -10.511 1.00 46.25 103 PRO A N 1
ATOM 835 C CA . PRO A 1 103 ? -9.370 21.766 -10.676 1.00 46.25 103 PRO A CA 1
ATOM 836 C C . PRO A 1 103 ? -9.378 22.922 -11.669 1.00 46.25 103 PRO A C 1
ATOM 838 O O . PRO A 1 103 ? -8.739 23.956 -11.444 1.00 46.25 103 PRO A O 1
ATOM 841 N N . LYS A 1 104 ? -10.047 22.716 -12.807 1.00 45.81 104 LYS A N 1
ATOM 842 C CA . LYS A 1 104 ? -10.267 23.753 -13.808 1.00 45.81 104 LYS A CA 1
ATOM 843 C C . LYS A 1 104 ? -10.968 24.881 -13.064 1.00 45.81 104 LYS A C 1
ATOM 845 O O . LYS A 1 104 ? -12.146 24.759 -12.745 1.00 45.81 104 LYS A O 1
ATOM 850 N N . LYS A 1 105 ? -10.221 25.934 -12.709 1.00 44.59 105 LYS A N 1
ATOM 851 C CA . LYS A 1 105 ? -10.795 27.155 -12.147 1.00 44.59 105 LYS A CA 1
ATOM 852 C C . LYS A 1 105 ? -11.889 27.565 -13.118 1.00 44.59 105 LYS A C 1
ATOM 854 O O . LYS A 1 105 ? -11.584 27.890 -14.266 1.00 44.59 105 LYS A O 1
ATOM 859 N N . GLU A 1 106 ? -13.140 27.490 -12.679 1.00 47.53 106 GLU A N 1
ATOM 860 C CA . GLU A 1 106 ? -14.253 28.101 -13.384 1.00 47.53 106 GLU A CA 1
ATOM 861 C C . GLU A 1 106 ? -13.867 29.561 -13.609 1.00 47.53 106 GLU A C 1
ATOM 863 O O . GLU A 1 106 ? -13.777 30.363 -12.675 1.00 47.53 106 GLU A O 1
ATOM 868 N N . GLN A 1 107 ? -13.536 29.893 -14.856 1.00 42.50 107 GLN A N 1
ATOM 869 C CA . GLN A 1 107 ? -13.404 31.275 -15.266 1.00 42.50 107 GLN A CA 1
ATOM 870 C C . GLN A 1 107 ? -14.798 31.875 -15.125 1.00 42.50 107 GLN A C 1
ATOM 872 O O . GLN A 1 107 ? -15.674 31.640 -15.956 1.00 42.50 107 GLN A O 1
ATOM 877 N N . LYS A 1 108 ? -15.010 32.626 -14.039 1.00 46.59 108 LYS A N 1
ATOM 878 C CA . LYS A 1 108 ? -16.145 33.540 -13.938 1.00 46.59 108 LYS A CA 1
ATOM 879 C C . LYS A 1 108 ? -16.150 34.409 -15.203 1.00 46.59 108 LYS A C 1
ATOM 881 O O . LYS A 1 108 ? -15.089 34.942 -15.544 1.00 46.59 108 LYS A O 1
ATOM 886 N N . PRO A 1 109 ? -17.290 34.564 -15.894 1.00 42.50 109 PRO A N 1
ATOM 887 C CA . PRO A 1 109 ? -17.369 35.449 -17.044 1.00 42.50 109 PRO A CA 1
ATOM 888 C C . PRO A 1 109 ? -16.928 36.857 -16.633 1.00 42.50 109 PRO A C 1
ATOM 890 O O . PRO A 1 109 ? -17.461 37.423 -15.679 1.00 42.50 109 PRO A O 1
ATOM 893 N N . GLN A 1 110 ? -15.927 37.400 -17.330 1.00 45.19 110 GLN A N 1
ATOM 894 C CA . GLN A 1 110 ? -15.576 38.813 -17.243 1.00 45.19 110 GLN A CA 1
ATOM 895 C C . GLN A 1 110 ? -16.780 39.632 -17.707 1.00 45.19 110 GLN A C 1
ATOM 897 O O . GLN A 1 110 ? -17.150 39.608 -18.881 1.00 45.19 110 GLN A O 1
ATOM 902 N N . ASP A 1 111 ? -17.371 40.342 -16.755 1.00 45.16 111 ASP A N 1
ATOM 903 C CA . ASP A 1 111 ? -18.383 41.364 -16.967 1.00 45.16 111 ASP A CA 1
ATOM 904 C C . ASP A 1 111 ? -17.786 42.460 -17.868 1.00 45.16 111 ASP A C 1
ATOM 906 O O . ASP A 1 111 ? -16.910 43.230 -17.461 1.00 45.16 111 ASP A O 1
ATOM 910 N N . LYS A 1 112 ? -18.165 42.454 -19.152 1.00 46.91 112 LYS A N 1
ATOM 911 C CA . LYS A 1 112 ? -17.718 43.453 -20.126 1.00 46.91 112 LYS A CA 1
ATOM 912 C C . LYS A 1 112 ? -18.397 44.778 -19.797 1.00 46.91 112 LYS A C 1
ATOM 914 O O . LYS A 1 112 ? -19.610 44.919 -19.918 1.00 46.91 112 LYS A O 1
ATOM 919 N N . GLY A 1 113 ? -17.565 45.738 -19.402 1.00 41.19 113 GLY A N 1
ATOM 920 C CA . GLY A 1 113 ? -17.937 47.097 -19.040 1.00 41.19 113 GLY A CA 1
ATOM 921 C C . GLY A 1 113 ? -18.864 47.805 -20.036 1.00 41.19 113 GLY A C 1
ATOM 922 O O . GLY A 1 113 ? -18.803 47.622 -21.251 1.00 41.19 113 GLY A O 1
ATOM 923 N N . LYS A 1 114 ? -19.713 48.642 -19.437 1.00 46.53 114 LYS A N 1
ATOM 924 C CA . LYS A 1 114 ? -20.728 49.533 -20.013 1.00 46.53 114 LYS A CA 1
ATOM 925 C C . LYS A 1 114 ? -20.234 50.318 -21.245 1.00 46.53 114 LYS A C 1
ATOM 927 O O . LYS A 1 114 ? -19.110 50.820 -21.219 1.00 46.53 114 LYS A O 1
ATOM 932 N N . PRO A 1 115 ? -21.076 50.529 -22.276 1.00 45.16 115 PRO A N 1
ATOM 933 C CA . PRO A 1 115 ? -20.718 51.374 -23.409 1.00 45.16 115 PRO A CA 1
ATOM 934 C C . PRO A 1 115 ? -20.689 52.861 -23.020 1.00 45.16 115 PRO A C 1
ATOM 936 O O . PRO A 1 115 ? -21.570 53.364 -22.320 1.00 45.16 115 PRO A O 1
ATOM 939 N N . ALA A 1 116 ? -19.651 53.554 -23.491 1.00 44.03 116 ALA A N 1
ATOM 940 C CA . ALA A 1 116 ? -19.441 54.985 -23.318 1.00 44.03 116 ALA A CA 1
ATOM 941 C C . ALA A 1 116 ? -20.443 55.807 -24.149 1.00 44.03 116 ALA A C 1
ATOM 943 O O . ALA A 1 116 ? -20.649 55.564 -25.336 1.00 44.03 116 ALA A O 1
ATOM 944 N N . VAL A 1 117 ? -21.041 56.805 -23.503 1.00 46.78 117 VAL A N 1
ATOM 945 C CA . VAL A 1 117 ? -21.965 57.780 -24.091 1.00 46.78 117 VAL A CA 1
ATOM 946 C C . VAL A 1 117 ? -21.166 58.768 -24.951 1.00 46.78 117 VAL A C 1
ATOM 948 O O . VAL A 1 117 ? -20.332 59.507 -24.429 1.00 46.78 117 VAL A O 1
ATOM 951 N N . LEU A 1 118 ? -21.410 58.795 -26.264 1.00 46.47 118 LEU A N 1
ATOM 952 C CA . LEU A 1 118 ? -20.863 59.810 -27.172 1.00 46.47 118 LEU A CA 1
ATOM 953 C C . LEU A 1 118 ? -21.645 61.124 -27.017 1.00 46.47 118 LEU A C 1
ATOM 955 O O . LEU A 1 118 ? -22.871 61.152 -27.117 1.00 46.47 118 LEU A O 1
ATOM 959 N N . ARG A 1 119 ? -20.922 62.217 -26.758 1.00 44.03 119 ARG A N 1
ATOM 960 C CA . ARG A 1 119 ? -21.454 63.573 -26.568 1.00 44.03 119 ARG A CA 1
ATOM 961 C C . ARG A 1 119 ? -21.466 64.296 -27.923 1.00 44.03 119 ARG A C 1
ATOM 963 O O . ARG A 1 119 ? -20.415 64.459 -28.534 1.00 44.03 119 ARG A O 1
ATOM 970 N N . VAL A 1 120 ? -22.645 64.707 -28.387 1.00 44.53 120 VAL A N 1
ATOM 971 C CA . VAL A 1 120 ? -22.836 65.531 -29.595 1.00 44.53 120 VAL A CA 1
ATOM 972 C C . VAL A 1 120 ? -22.373 66.962 -29.302 1.00 44.53 120 VAL A C 1
ATOM 974 O O . VAL A 1 120 ? -22.798 67.544 -28.304 1.00 44.53 120 VAL A O 1
ATOM 977 N N . VAL A 1 121 ? -21.516 67.522 -30.157 1.00 45.44 121 VAL A N 1
ATOM 978 C CA . VAL A 1 121 ? -21.142 68.946 -30.144 1.00 45.44 121 VAL A CA 1
ATOM 979 C C . VAL A 1 121 ? -21.870 69.632 -31.300 1.00 45.44 121 VAL A C 1
ATOM 981 O O . VAL A 1 121 ? -21.888 69.100 -32.411 1.00 45.44 121 VAL A O 1
ATOM 984 N N . LYS A 1 122 ? -22.494 70.774 -31.011 1.00 46.59 122 LYS A N 1
ATOM 985 C CA . LYS A 1 122 ? -23.085 71.708 -31.973 1.00 46.59 122 LYS A CA 1
ATOM 986 C C . LYS A 1 122 ? -22.234 72.969 -32.005 1.00 46.59 122 LYS A C 1
ATOM 988 O O . LYS A 1 122 ? -21.709 73.313 -30.921 1.00 46.59 122 LYS A O 1
#

pLDDT: mean 83.2, std 19.08, range [41.19, 98.0]

Radius of gyration: 26.7 Å; chains: 1; bounding box: 45×86×54 Å

Foldseek 3Di:
DVVVVVVCVVVDPDDDDDDQQDKDWDADVVVTDIWIWGWHDWDFDPVDPDGDIDTDIGTDPDPDDDDDDDDDPCQQCQVDWDDDPNDTDGHHDDDPPDDPDDPPPPPDDDPPDDDDDDDDDD

Sequence (122 aa):
MDKIVEELHKVFRLKDSTDIGDIVIIVTENPQTLSYSLITGFERDTNRRDEWWHVSMQLLSVPPQKVVWTLRTEQFTGKEIFTMGGEKRYIKAVDFSGPEGPPKKEQKPQDKGKPAVLRVVK

Secondary structure (DSSP, 8-state):
-HHHHHHHHHHS---S---TT-EEEEEEETTEEEEEEEEEEEEE-TTSSS--EEEEEEEESS----------HHHHTTSS-EEETTEEE--------S----------------PPPPPP--